Protein AF-A0A8T6P7E1-F1 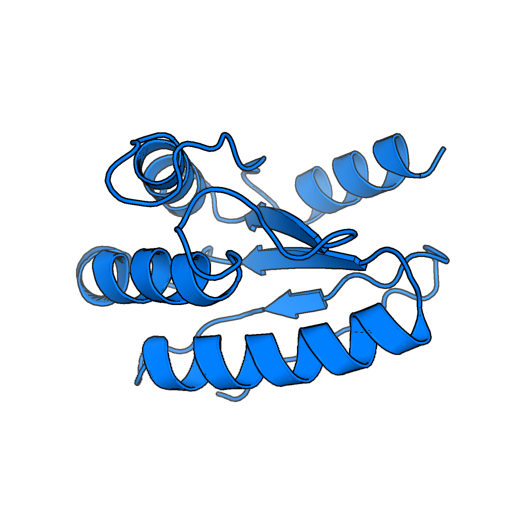(afdb_monomer_lite)

pLDDT: mean 71.02, std 13.69, range [38.22, 93.88]

Secondary structure (DSSP, 8-state):
--------TTSSS-EEEEE--SS-HHHHHHHHHHHHHHHHHHHS-EEEEEE-TT--HHHHHHHHHHHHHTTB-TTSS-BPTTEEEEEESTHHHHHHHHHHTSTTTT-----EESSHHHHHHHHHHHH-

Sequence (128 aa):
MPATFTEMPEIQTKIVHLTLPEADPRALVLSIVEQFDVFREEHGVAYLIWDLSGISLEASFSDVVMGMSAFSDAGGVSYRAGAHPILVGGESASMIQAATRQQQYLGRDIPAFATLEEALAYVRTQLS

Radius of gyration: 13.47 Å; chains: 1; bounding box: 32×28×30 Å

Foldseek 3Di:
DAFDADFDPVDLAGEGEGDADPPDLQVRLVVVLVVVVVVCVVRVAHEYEYECQPDDCVRCVVSVLVSVQVQADDPLEHGDHRYAYEYEHAPSQVVSQVVCCDSVGRVDRHHYDDHPVVVVVVVVVVRD

Structure (mmCIF, N/CA/C/O backbone):
data_AF-A0A8T6P7E1-F1
#
_entry.id   AF-A0A8T6P7E1-F1
#
loop_
_atom_site.group_PDB
_atom_site.id
_atom_site.type_symbol
_atom_site.label_atom_id
_atom_site.label_alt_id
_atom_site.label_comp_id
_atom_site.label_asym_id
_atom_site.label_entity_id
_atom_site.label_seq_id
_atom_site.pdbx_PDB_ins_code
_atom_site.Cartn_x
_atom_site.Cartn_y
_atom_site.Cartn_z
_atom_site.occupancy
_atom_site.B_iso_or_equiv
_atom_site.auth_seq_id
_atom_site.auth_comp_id
_atom_site.auth_asym_id
_atom_site.auth_atom_id
_atom_site.pdbx_PDB_model_num
ATOM 1 N N . MET A 1 1 ? 8.046 11.707 -10.356 1.00 38.22 1 MET A N 1
ATOM 2 C CA . MET A 1 1 ? 6.878 12.440 -9.813 1.00 38.22 1 MET A CA 1
ATOM 3 C C . MET A 1 1 ? 6.837 12.220 -8.308 1.00 38.22 1 MET A C 1
ATOM 5 O O . MET A 1 1 ? 7.193 11.124 -7.900 1.00 38.22 1 MET A O 1
ATOM 9 N N . PRO A 1 2 ? 6.481 13.219 -7.485 1.00 40.97 2 PRO A N 1
ATOM 10 C CA . PRO A 1 2 ? 6.316 13.018 -6.044 1.00 40.97 2 PRO A CA 1
ATOM 11 C C . PRO A 1 2 ? 5.109 12.110 -5.748 1.00 40.97 2 PRO A C 1
ATOM 13 O O . PRO A 1 2 ? 4.131 12.122 -6.498 1.00 40.97 2 PRO A O 1
ATOM 16 N N . ALA A 1 3 ? 5.173 11.338 -4.659 1.00 48.34 3 ALA A N 1
ATOM 17 C CA . ALA A 1 3 ? 4.015 10.612 -4.136 1.00 48.34 3 ALA A CA 1
ATOM 18 C C . ALA A 1 3 ? 2.890 11.608 -3.816 1.00 48.34 3 ALA A C 1
ATOM 20 O O . ALA A 1 3 ? 3.141 12.658 -3.224 1.00 48.34 3 ALA A O 1
ATOM 21 N N . THR A 1 4 ? 1.662 11.307 -4.241 1.00 50.50 4 THR A N 1
ATOM 22 C CA . THR A 1 4 ? 0.522 12.220 -4.085 1.00 50.50 4 THR A CA 1
ATOM 23 C C . THR A 1 4 ? -0.405 11.713 -2.991 1.00 50.50 4 THR A C 1
ATOM 25 O O . THR A 1 4 ? -1.209 10.819 -3.219 1.00 50.50 4 THR A O 1
ATOM 28 N N . PHE A 1 5 ? -0.313 12.307 -1.805 1.00 55.22 5 PHE A N 1
ATOM 29 C CA . PHE A 1 5 ? -1.215 12.012 -0.696 1.00 55.22 5 PHE A CA 1
ATOM 30 C C . PHE A 1 5 ? -2.597 12.585 -1.011 1.00 55.22 5 PHE A C 1
ATOM 32 O O . PHE A 1 5 ? -2.756 13.798 -1.139 1.00 55.22 5 PHE A O 1
ATOM 39 N N . THR A 1 6 ? -3.595 11.715 -1.138 1.00 56.69 6 THR A N 1
ATOM 40 C CA . THR A 1 6 ? -4.989 12.126 -1.331 1.00 56.69 6 THR A CA 1
ATOM 41 C C . THR A 1 6 ? -5.790 11.710 -0.111 1.00 56.69 6 THR A C 1
ATOM 43 O O . THR A 1 6 ? -6.173 10.550 0.004 1.00 56.69 6 THR A O 1
ATOM 46 N N . GLU A 1 7 ? -6.050 12.647 0.803 1.00 56.97 7 GLU A N 1
ATOM 47 C CA . GLU A 1 7 ? -6.994 12.400 1.893 1.00 56.97 7 GLU A CA 1
ATOM 48 C C . GLU A 1 7 ? -8.398 12.192 1.308 1.00 56.97 7 GLU A C 1
ATOM 50 O O . GLU A 1 7 ? -8.874 13.000 0.510 1.00 56.97 7 GLU A O 1
ATOM 55 N N . MET A 1 8 ? -9.072 11.110 1.702 1.00 57.34 8 MET A N 1
ATOM 56 C CA . MET A 1 8 ? -10.443 10.835 1.273 1.00 57.34 8 MET A CA 1
ATOM 57 C C . MET A 1 8 ? -11.431 11.309 2.349 1.00 57.34 8 MET A C 1
ATOM 59 O O . MET A 1 8 ? -11.578 10.628 3.361 1.00 57.34 8 MET A O 1
ATOM 63 N N . PRO A 1 9 ? -12.129 12.445 2.159 1.00 50.78 9 PRO A N 1
ATOM 64 C CA . PRO A 1 9 ? -12.937 13.076 3.210 1.00 50.78 9 PRO A CA 1
ATOM 65 C C . PRO A 1 9 ? -14.192 12.281 3.608 1.00 50.78 9 PRO A C 1
ATOM 67 O O . PRO A 1 9 ? -14.763 12.526 4.666 1.00 50.78 9 PRO A O 1
ATOM 70 N N . GLU A 1 10 ? -14.628 11.327 2.780 1.00 46.38 10 GLU A N 1
ATOM 71 C CA . GLU A 1 10 ? -15.827 10.508 3.024 1.00 46.38 10 GLU A CA 1
ATOM 72 C C . GLU A 1 10 ? -15.586 9.327 3.976 1.00 46.38 10 GLU A C 1
ATOM 74 O O . GLU A 1 10 ? -16.528 8.664 4.405 1.00 46.38 10 GLU A O 1
ATOM 79 N N . ILE A 1 11 ? -14.326 9.053 4.311 1.00 47.97 11 ILE A N 1
ATOM 80 C CA . ILE A 1 11 ? -13.925 8.002 5.238 1.00 47.97 11 ILE A CA 1
ATOM 81 C C . ILE A 1 11 ? -13.159 8.720 6.353 1.00 47.97 11 ILE A C 1
ATOM 83 O O . ILE A 1 11 ? -12.098 9.283 6.110 1.00 47.97 11 ILE A O 1
ATOM 87 N N . GLN A 1 12 ? -13.685 8.732 7.587 1.00 39.81 12 GLN A N 1
ATOM 88 C CA . GLN A 1 12 ? -12.982 9.344 8.737 1.00 39.81 12 GLN A CA 1
ATOM 89 C C . GLN A 1 12 ? -11.593 8.727 8.980 1.00 39.81 12 GLN A C 1
ATOM 91 O O . GLN A 1 12 ? -10.761 9.305 9.676 1.00 39.81 12 GLN A O 1
ATOM 96 N N . THR A 1 13 ? -11.330 7.573 8.371 1.00 46.59 13 THR A N 1
ATOM 97 C CA . THR A 1 13 ? -10.008 6.983 8.223 1.00 46.59 13 THR A CA 1
ATOM 98 C C . THR A 1 13 ? -9.392 7.409 6.901 1.00 46.59 13 THR A C 1
ATOM 100 O O . THR A 1 13 ? -9.816 7.027 5.813 1.00 46.59 13 THR A O 1
ATOM 103 N N . LYS A 1 14 ? -8.362 8.228 7.020 1.00 53.50 14 LYS A N 1
ATOM 104 C CA . LYS A 1 14 ? -7.664 8.845 5.905 1.00 53.50 14 LYS A CA 1
ATOM 105 C C . LYS A 1 14 ? -6.767 7.811 5.214 1.00 53.50 14 LYS A C 1
ATOM 107 O O . LYS A 1 14 ? -5.921 7.164 5.833 1.00 53.50 14 LYS A O 1
ATOM 112 N N . ILE A 1 15 ? -7.010 7.640 3.924 1.00 53.97 15 ILE A N 1
ATOM 113 C CA . ILE A 1 15 ? -6.323 6.699 3.044 1.00 53.97 15 ILE A CA 1
ATOM 114 C C . ILE A 1 15 ? -5.161 7.429 2.384 1.00 53.97 15 ILE A C 1
ATOM 116 O O . ILE A 1 15 ? -5.334 8.542 1.900 1.00 53.97 15 ILE A O 1
ATOM 120 N N . VAL A 1 16 ? -3.987 6.804 2.342 1.00 58.41 16 VAL A N 1
ATOM 121 C CA . VAL A 1 16 ? -2.844 7.329 1.590 1.00 58.41 16 VAL A CA 1
ATOM 122 C C . VAL A 1 16 ? -2.692 6.516 0.311 1.00 58.41 16 VAL A C 1
ATOM 124 O O . VAL A 1 16 ? -2.441 5.314 0.369 1.00 58.41 16 VAL A O 1
ATOM 127 N N . HIS A 1 17 ? -2.859 7.168 -0.839 1.00 56.44 17 HIS A N 1
ATOM 128 C CA . HIS A 1 17 ? -2.645 6.583 -2.164 1.00 56.44 17 HIS A CA 1
ATOM 129 C C . HIS A 1 17 ? -1.255 6.948 -2.676 1.00 56.44 17 HIS A C 1
ATOM 131 O O . HIS A 1 17 ? -0.849 8.104 -2.609 1.00 56.44 17 HIS A O 1
ATOM 137 N N . LEU A 1 18 ? -0.506 5.963 -3.163 1.00 60.44 18 LEU A N 1
ATOM 138 C CA . LEU A 1 18 ? 0.865 6.158 -3.620 1.00 60.44 18 LEU A CA 1
ATOM 139 C C . LEU A 1 18 ? 1.014 5.691 -5.053 1.00 60.44 18 LEU A C 1
ATOM 141 O O . LEU A 1 18 ? 0.910 4.500 -5.332 1.00 60.44 18 LEU A O 1
ATOM 145 N N . THR A 1 19 ? 1.329 6.631 -5.937 1.00 58.47 19 THR A N 1
ATOM 146 C CA . THR A 1 19 ? 1.779 6.336 -7.296 1.00 58.47 19 THR A CA 1
ATOM 147 C C . THR A 1 19 ? 3.300 6.445 -7.335 1.00 58.47 19 THR A C 1
ATOM 149 O O . THR A 1 19 ? 3.858 7.521 -7.106 1.00 58.47 19 THR A O 1
ATOM 152 N N . LEU A 1 20 ? 3.979 5.329 -7.595 1.00 56.91 20 LEU A N 1
ATOM 153 C CA . LEU A 1 20 ? 5.439 5.280 -7.693 1.00 56.91 20 LEU A CA 1
ATOM 154 C C . LEU A 1 20 ? 5.881 5.679 -9.125 1.00 56.91 20 LEU A C 1
ATOM 156 O O . LEU A 1 20 ? 5.361 5.115 -10.085 1.00 56.91 20 LEU A O 1
ATOM 160 N N . PRO A 1 21 ? 6.806 6.641 -9.320 1.00 53.53 21 PRO A N 1
ATOM 161 C CA . PRO A 1 21 ? 7.421 6.943 -10.605 1.00 53.53 21 PRO A CA 1
ATOM 162 C C . PRO A 1 21 ? 8.507 5.912 -10.951 1.00 53.53 21 PRO A C 1
ATOM 164 O O . PRO A 1 21 ? 9.074 5.275 -10.069 1.00 53.53 21 PRO A O 1
ATOM 167 N N . GLU A 1 22 ? 8.872 5.826 -12.232 1.00 51.59 22 GLU A N 1
ATOM 168 C CA . GLU A 1 22 ? 9.918 4.908 -12.726 1.00 51.59 22 GLU A CA 1
ATOM 169 C C . GLU A 1 22 ? 11.330 5.173 -12.165 1.00 51.59 22 GLU A C 1
ATOM 171 O O . GLU A 1 22 ? 12.163 4.270 -12.156 1.00 51.59 22 GLU A O 1
ATOM 176 N N . ALA A 1 23 ? 11.632 6.393 -11.706 1.00 51.31 23 ALA A N 1
ATOM 177 C CA . ALA A 1 23 ? 12.969 6.764 -11.240 1.00 51.31 23 ALA A CA 1
ATOM 178 C C . ALA A 1 23 ? 13.062 6.759 -9.701 1.00 51.31 23 ALA A C 1
ATOM 180 O O . ALA A 1 23 ? 12.401 7.558 -9.040 1.00 51.31 23 ALA A O 1
ATOM 181 N N . ASP A 1 24 ? 13.927 5.884 -9.178 1.00 63.28 24 ASP A N 1
ATOM 182 C CA . ASP A 1 24 ? 14.287 5.672 -7.761 1.00 63.28 24 ASP A CA 1
ATOM 183 C C . ASP A 1 24 ? 13.111 5.322 -6.818 1.00 63.28 24 ASP A C 1
ATOM 185 O O . ASP A 1 24 ? 12.692 6.125 -5.974 1.00 63.28 24 ASP A O 1
ATOM 189 N N . PRO A 1 25 ? 12.584 4.085 -6.917 1.00 62.59 25 PRO A N 1
ATOM 190 C CA . PRO A 1 25 ? 11.475 3.629 -6.085 1.00 62.59 25 PRO A CA 1
ATOM 191 C C . PRO A 1 25 ? 11.854 3.574 -4.599 1.00 62.59 25 PRO A C 1
ATOM 193 O O . PRO A 1 25 ? 11.000 3.766 -3.737 1.00 62.59 25 PRO A O 1
ATOM 196 N N . ARG A 1 26 ? 13.135 3.355 -4.273 1.00 63.84 26 ARG A N 1
ATOM 197 C CA . ARG A 1 26 ? 13.599 3.197 -2.891 1.00 63.84 26 ARG A CA 1
ATOM 198 C C . ARG A 1 26 ? 13.566 4.510 -2.114 1.00 63.84 26 ARG A C 1
ATOM 200 O O . ARG A 1 26 ? 13.041 4.532 -1.000 1.00 63.84 26 ARG A O 1
ATOM 207 N N . ALA A 1 27 ? 14.122 5.588 -2.672 1.00 64.25 27 ALA A N 1
ATOM 208 C CA . ALA A 1 27 ? 14.096 6.901 -2.023 1.00 64.25 27 ALA A CA 1
ATOM 209 C C . ALA A 1 27 ? 12.656 7.382 -1.810 1.00 64.25 27 ALA A C 1
ATOM 211 O O . ALA A 1 27 ? 12.318 7.927 -0.757 1.00 64.25 27 ALA A O 1
ATOM 212 N N . LEU A 1 28 ? 11.787 7.105 -2.785 1.00 65.25 28 LEU A N 1
ATOM 213 C CA . LEU A 1 28 ? 10.380 7.429 -2.671 1.00 65.25 28 LEU A CA 1
ATOM 214 C C . LEU A 1 28 ? 9.710 6.646 -1.544 1.00 65.25 28 LEU A C 1
ATOM 216 O O . LEU A 1 28 ? 9.050 7.259 -0.707 1.00 65.25 28 LEU A O 1
ATOM 220 N N . VAL A 1 29 ? 9.917 5.329 -1.474 1.00 66.56 29 VAL A N 1
ATOM 221 C CA . VAL A 1 29 ? 9.348 4.512 -0.400 1.00 66.56 29 VAL A CA 1
ATOM 222 C C . VAL A 1 29 ? 9.772 5.042 0.973 1.00 66.56 29 VAL A C 1
ATOM 224 O O . VAL A 1 29 ? 8.915 5.219 1.832 1.00 66.56 29 VAL A O 1
ATOM 227 N N . LEU A 1 30 ? 11.050 5.372 1.181 1.00 65.81 30 LEU A N 1
ATOM 228 C CA . LEU A 1 30 ? 11.510 5.919 2.463 1.00 65.81 30 LEU A CA 1
ATOM 229 C C . LEU A 1 30 ? 10.829 7.252 2.814 1.00 65.81 30 LEU A C 1
ATOM 231 O O . LEU A 1 30 ? 10.370 7.420 3.941 1.00 65.81 30 LEU A O 1
ATOM 235 N N . SER A 1 31 ? 10.679 8.162 1.846 1.00 66.25 31 SER A N 1
ATOM 236 C CA . SER A 1 31 ? 9.984 9.442 2.068 1.00 66.25 31 SER A CA 1
ATOM 237 C C . SER A 1 31 ? 8.498 9.271 2.408 1.00 66.25 31 SER A C 1
ATOM 239 O O . SER A 1 31 ? 7.912 10.094 3.111 1.00 66.25 31 SER A O 1
ATOM 241 N N . ILE A 1 32 ? 7.889 8.193 1.912 1.00 69.19 32 ILE A N 1
ATOM 242 C CA . ILE A 1 32 ? 6.504 7.833 2.193 1.00 69.19 32 ILE A CA 1
ATOM 243 C C . ILE A 1 32 ? 6.389 7.262 3.606 1.00 69.19 32 ILE A C 1
ATOM 245 O O . ILE A 1 32 ? 5.425 7.592 4.288 1.00 69.19 32 ILE A O 1
ATOM 249 N N . VAL A 1 33 ? 7.349 6.436 4.050 1.00 69.44 33 VAL A N 1
ATOM 250 C CA . VAL A 1 33 ? 7.377 5.891 5.422 1.00 69.44 33 VAL A CA 1
ATOM 251 C C . VAL A 1 33 ? 7.298 7.028 6.429 1.00 69.44 33 VAL A C 1
ATOM 253 O O . VAL A 1 33 ? 6.397 7.040 7.260 1.00 69.44 33 VAL A O 1
ATOM 256 N N . GLU A 1 34 ? 8.190 8.011 6.306 1.00 69.12 34 GLU A N 1
ATOM 257 C CA . GLU A 1 34 ? 8.266 9.135 7.244 1.00 69.12 34 GLU A CA 1
ATOM 258 C C . GLU A 1 34 ? 6.967 9.951 7.274 1.00 69.12 34 GLU A C 1
ATOM 260 O O . GLU A 1 34 ? 6.459 10.282 8.344 1.00 69.12 34 GLU A O 1
ATOM 265 N N . GLN A 1 35 ? 6.383 10.236 6.107 1.00 68.38 35 GLN A N 1
ATOM 266 C CA . GLN A 1 35 ? 5.121 10.976 6.023 1.00 68.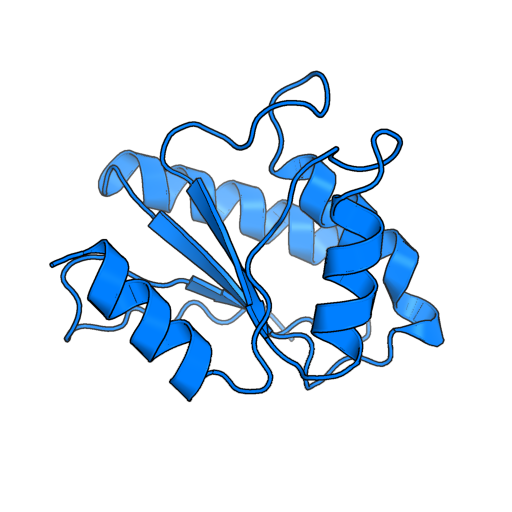38 35 GLN A CA 1
ATOM 267 C C . GLN A 1 35 ? 3.944 10.168 6.574 1.00 68.38 35 GLN A C 1
ATOM 269 O O . GLN A 1 35 ? 3.093 10.715 7.271 1.00 68.38 35 GLN A O 1
ATOM 274 N N . PHE A 1 36 ? 3.910 8.863 6.306 1.00 72.94 36 PHE A N 1
ATOM 275 C CA . PHE A 1 36 ? 2.893 7.961 6.830 1.00 72.94 36 PHE A CA 1
ATOM 276 C C . PHE A 1 36 ? 2.986 7.807 8.352 1.00 72.94 36 PHE A C 1
ATOM 278 O O . PHE A 1 36 ? 1.965 7.657 9.015 1.00 72.94 36 PHE A O 1
ATOM 285 N N . ASP A 1 37 ? 4.187 7.864 8.923 1.00 73.00 37 ASP A N 1
ATOM 286 C CA . ASP A 1 37 ? 4.382 7.775 10.367 1.00 73.00 37 ASP A CA 1
ATOM 287 C C . ASP A 1 37 ? 3.798 8.961 11.110 1.00 73.00 37 ASP A C 1
ATOM 289 O O . ASP A 1 37 ? 3.020 8.757 12.041 1.00 73.00 37 ASP A O 1
ATOM 293 N N . VAL A 1 38 ? 4.133 10.174 10.663 1.00 71.00 38 VAL A N 1
ATOM 294 C CA . VAL A 1 38 ? 3.565 11.419 11.200 1.00 71.00 38 VAL A CA 1
ATOM 295 C C . VAL A 1 38 ? 2.046 11.380 11.067 1.00 71.00 38 VAL A C 1
ATOM 297 O O . VAL A 1 38 ? 1.315 11.591 12.031 1.00 71.00 38 VAL A O 1
ATOM 300 N N . PHE A 1 39 ? 1.576 10.999 9.882 1.00 69.94 39 PHE A N 1
ATOM 301 C CA . PHE A 1 39 ? 0.165 10.861 9.574 1.00 69.94 39 PHE A CA 1
ATOM 302 C C . PHE A 1 39 ? -0.556 9.878 10.521 1.00 69.94 39 PHE A C 1
ATOM 304 O O . PHE A 1 39 ? -1.617 10.170 11.074 1.00 69.94 39 PHE A O 1
ATOM 311 N N . ARG A 1 40 ? 0.029 8.701 10.751 1.00 73.62 40 ARG A N 1
ATOM 312 C CA . ARG A 1 40 ? -0.497 7.683 11.667 1.00 73.62 40 ARG A CA 1
ATOM 313 C C . ARG A 1 40 ? -0.474 8.162 13.117 1.00 73.62 40 ARG A C 1
ATOM 315 O O . ARG A 1 40 ? -1.428 7.899 13.837 1.00 73.62 40 ARG A O 1
ATOM 322 N N . GLU A 1 41 ? 0.580 8.838 13.566 1.00 74.94 41 GLU A N 1
ATOM 323 C CA . GLU A 1 41 ? 0.672 9.354 14.940 1.00 74.94 41 GLU A CA 1
ATOM 324 C C . GLU A 1 41 ? -0.429 10.373 15.252 1.00 74.94 41 GLU A C 1
ATOM 326 O O . GLU A 1 41 ? -0.992 10.351 16.347 1.00 74.94 41 GLU A O 1
ATOM 331 N N . GLU A 1 42 ? -0.803 11.202 14.278 1.00 74.00 42 GLU A N 1
ATOM 332 C CA . GLU A 1 42 ? -1.886 12.180 14.417 1.00 74.00 42 GLU A CA 1
ATOM 333 C C . GLU A 1 42 ? -3.291 11.548 14.396 1.00 74.00 42 GLU A C 1
ATOM 335 O O . GLU A 1 42 ? -4.236 12.113 14.954 1.00 74.00 42 GLU A O 1
ATOM 340 N N . HIS A 1 43 ? -3.449 10.377 13.767 1.00 68.19 43 HIS A N 1
ATOM 341 C CA . HIS A 1 43 ? -4.763 9.807 13.434 1.00 68.19 43 HIS A CA 1
ATOM 342 C C . HIS A 1 43 ? -5.029 8.388 13.976 1.00 68.19 43 HIS A C 1
ATOM 344 O O . HIS A 1 43 ? -6.141 7.874 13.853 1.00 68.19 43 HIS A O 1
ATOM 350 N N . GLY A 1 44 ? -4.048 7.752 14.617 1.00 72.06 44 GLY A N 1
ATOM 351 C CA . GLY A 1 44 ? -4.144 6.419 15.214 1.00 72.06 44 GLY A CA 1
ATOM 352 C C . GLY A 1 44 ? -4.012 5.281 14.198 1.00 72.06 44 GLY A C 1
ATOM 353 O O . GLY A 1 44 ? -2.961 4.648 14.108 1.00 72.06 44 GLY A O 1
ATOM 354 N N . VAL A 1 45 ? -5.088 4.988 13.460 1.00 69.94 45 VAL A N 1
ATOM 355 C CA . VAL A 1 45 ? -5.138 3.898 12.466 1.00 69.94 45 VAL A CA 1
ATOM 356 C C . VAL A 1 45 ? -5.094 4.482 11.059 1.00 69.94 45 VAL A C 1
ATOM 358 O O . VAL A 1 45 ? -5.900 5.347 10.722 1.00 69.94 45 VAL A O 1
ATOM 361 N N . ALA A 1 46 ? -4.183 3.982 10.224 1.00 73.62 46 ALA A N 1
ATOM 362 C CA . ALA A 1 46 ? -4.000 4.454 8.858 1.00 73.62 46 ALA A CA 1
ATOM 363 C C . ALA A 1 46 ? -3.894 3.287 7.862 1.00 73.62 46 ALA A C 1
ATOM 365 O O . ALA A 1 46 ? -3.178 2.305 8.087 1.00 73.62 46 ALA A O 1
ATOM 366 N N . TYR A 1 47 ? -4.602 3.418 6.737 1.00 79.00 47 TYR A N 1
ATOM 367 C CA . TYR A 1 47 ? -4.546 2.479 5.616 1.00 79.00 47 TYR A CA 1
ATOM 368 C C . TYR A 1 47 ? -3.656 3.052 4.514 1.00 79.00 47 TYR A C 1
ATOM 370 O O . TYR A 1 47 ? -3.846 4.189 4.076 1.00 79.00 47 TYR A O 1
ATOM 378 N N . LEU A 1 48 ? -2.691 2.252 4.064 1.00 80.88 48 LEU A N 1
ATOM 379 C CA . LEU A 1 48 ? -1.710 2.643 3.055 1.00 80.88 48 LEU A CA 1
ATOM 380 C C . LEU A 1 48 ? -1.938 1.850 1.773 1.00 80.88 48 LEU A C 1
ATOM 382 O O . LEU A 1 48 ? -1.673 0.650 1.747 1.00 80.88 48 LEU A O 1
ATOM 386 N N . ILE A 1 49 ? -2.411 2.506 0.715 1.00 84.06 49 ILE A N 1
ATOM 387 C CA . ILE A 1 49 ? -2.654 1.876 -0.583 1.00 84.06 49 ILE A CA 1
ATOM 388 C C . ILE A 1 49 ? -1.457 2.117 -1.505 1.00 84.06 49 ILE A C 1
ATOM 390 O O . ILE A 1 49 ? -1.202 3.233 -1.963 1.00 84.06 49 ILE A O 1
ATOM 394 N N . TRP A 1 50 ? -0.756 1.031 -1.809 1.00 82.00 50 TRP A N 1
ATOM 395 C CA . TRP A 1 50 ? 0.309 0.958 -2.799 1.00 82.00 50 TRP A CA 1
ATOM 396 C C . TRP A 1 50 ? -0.291 0.687 -4.171 1.00 82.00 50 TRP A C 1
ATOM 398 O O . TRP A 1 50 ? -0.694 -0.442 -4.453 1.00 82.00 50 TRP A O 1
ATOM 408 N N . ASP A 1 51 ? -0.356 1.706 -5.023 1.00 81.94 51 ASP A N 1
ATOM 409 C CA . ASP A 1 51 ? -0.868 1.543 -6.376 1.00 81.94 51 ASP A CA 1
ATOM 410 C C . ASP A 1 51 ? 0.272 1.285 -7.359 1.00 81.94 51 ASP A C 1
ATOM 412 O O . ASP A 1 51 ? 1.088 2.150 -7.683 1.00 81.94 51 ASP A O 1
ATOM 416 N N . LEU A 1 52 ? 0.313 0.038 -7.806 1.00 82.38 52 LEU A N 1
ATOM 417 C CA . LEU A 1 52 ? 1.305 -0.526 -8.702 1.00 82.38 52 LEU A CA 1
ATOM 418 C C . LEU A 1 52 ? 0.780 -0.622 -10.143 1.00 82.38 52 LEU A C 1
ATOM 420 O O . LEU A 1 52 ? 1.446 -1.203 -10.995 1.00 82.38 52 LEU A O 1
ATOM 424 N N . SER A 1 53 ? -0.406 -0.074 -10.439 1.00 79.12 53 SE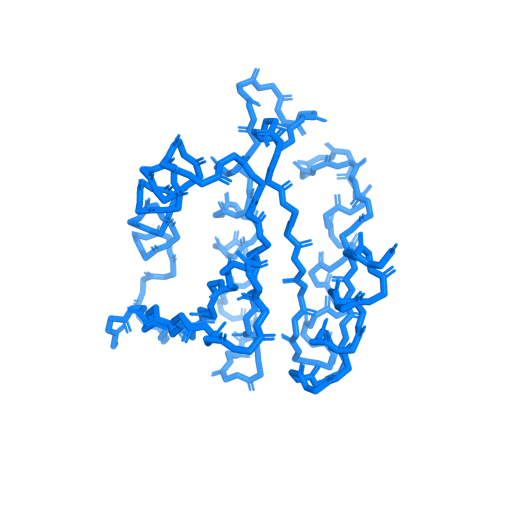R A N 1
ATOM 425 C CA . SER A 1 53 ? -0.991 -0.119 -11.788 1.00 79.12 53 SER A CA 1
ATOM 426 C C . SER A 1 53 ? -0.149 0.618 -12.836 1.00 79.12 53 SER A C 1
ATOM 428 O O . SER A 1 53 ? -0.215 0.291 -14.019 1.00 79.12 53 SER A O 1
ATOM 430 N N . GLY A 1 54 ? 0.658 1.593 -12.404 1.00 71.75 54 GLY A N 1
ATOM 431 C CA . GLY A 1 54 ? 1.519 2.406 -13.263 1.00 71.75 54 GLY A CA 1
ATOM 432 C C . GLY A 1 54 ? 2.987 1.980 -13.321 1.00 71.75 54 GLY A C 1
ATOM 433 O O . GLY A 1 54 ? 3.767 2.687 -13.954 1.00 71.75 54 GLY A O 1
ATOM 434 N N . ILE A 1 55 ? 3.389 0.882 -12.665 1.00 68.44 55 ILE A N 1
ATOM 435 C CA . ILE A 1 55 ? 4.796 0.450 -12.631 1.00 68.44 55 ILE A CA 1
ATOM 436 C C . ILE A 1 55 ? 5.025 -0.840 -13.419 1.00 68.44 55 ILE A C 1
ATOM 438 O O . ILE A 1 55 ? 4.262 -1.800 -13.314 1.00 68.44 55 ILE A O 1
ATOM 442 N N . SER A 1 56 ? 6.136 -0.893 -14.156 1.00 69.88 56 SER A N 1
ATOM 443 C CA . SER A 1 56 ? 6.667 -2.155 -14.670 1.00 69.88 56 SER A CA 1
ATOM 444 C C . SER A 1 56 ? 7.489 -2.837 -13.577 1.00 69.88 56 SER A C 1
ATOM 446 O O . SER A 1 56 ? 8.546 -2.347 -13.173 1.00 69.88 56 SER A O 1
ATOM 448 N N . LEU A 1 57 ? 7.014 -3.981 -13.080 1.00 69.50 57 LEU A N 1
ATOM 449 C CA . LEU A 1 57 ? 7.717 -4.719 -12.028 1.00 69.50 57 LEU A CA 1
ATOM 450 C C . LEU A 1 57 ? 9.061 -5.299 -12.479 1.00 69.50 57 LEU A C 1
ATOM 452 O O . LEU A 1 57 ? 9.901 -5.562 -11.622 1.00 69.50 57 LEU A O 1
ATOM 456 N N . GLU A 1 58 ? 9.306 -5.457 -13.782 1.00 69.31 58 GLU A N 1
ATOM 457 C CA . GLU A 1 58 ? 10.560 -6.028 -14.294 1.00 69.31 58 GLU A CA 1
ATOM 458 C C . GLU A 1 58 ? 11.804 -5.281 -13.789 1.00 69.31 58 GLU A C 1
ATOM 460 O O . GLU A 1 58 ? 12.824 -5.908 -13.505 1.00 69.31 58 GLU A O 1
ATOM 465 N N . ALA A 1 59 ? 11.711 -3.958 -13.622 1.00 59.91 59 ALA A N 1
ATOM 466 C CA . ALA A 1 59 ? 12.814 -3.124 -13.146 1.00 59.91 59 ALA A CA 1
ATOM 467 C C . ALA A 1 59 ? 12.705 -2.737 -11.661 1.00 59.91 59 ALA A C 1
ATOM 469 O O . ALA A 1 59 ? 13.715 -2.407 -11.046 1.00 59.91 59 ALA A O 1
ATOM 470 N N . SER A 1 60 ? 11.503 -2.769 -11.075 1.00 68.94 60 SER A N 1
ATOM 471 C CA . SER A 1 60 ? 11.239 -2.155 -9.762 1.00 68.94 60 SER A CA 1
ATOM 472 C C . SER A 1 60 ? 10.794 -3.137 -8.677 1.00 68.94 60 SER A C 1
ATOM 474 O O . SER A 1 60 ? 10.610 -2.727 -7.533 1.00 68.94 60 SER A O 1
ATOM 476 N N . PHE A 1 61 ? 10.641 -4.429 -8.986 1.00 76.88 61 PHE A N 1
ATOM 477 C CA . PHE A 1 61 ? 10.145 -5.429 -8.033 1.00 76.88 61 PHE A CA 1
ATOM 478 C C . PHE A 1 61 ? 10.946 -5.469 -6.725 1.00 76.88 61 PHE A C 1
ATOM 480 O O . PHE A 1 61 ? 10.365 -5.370 -5.645 1.00 76.88 61 PHE A O 1
ATOM 487 N N . SER A 1 62 ? 12.278 -5.574 -6.809 1.00 73.88 62 SER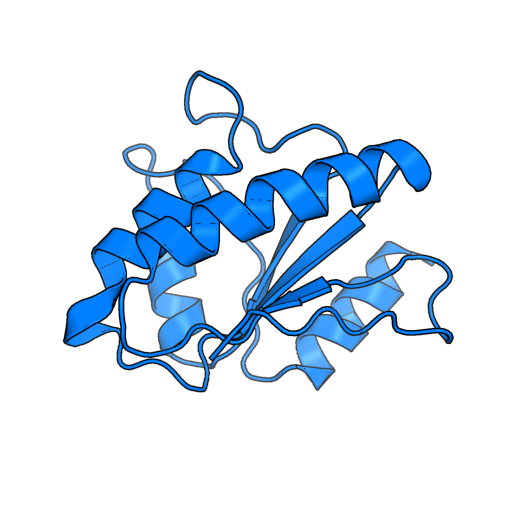 A N 1
ATOM 488 C CA . SER A 1 62 ? 13.130 -5.643 -5.614 1.00 73.88 62 SER A CA 1
ATOM 489 C C . SER A 1 62 ? 13.021 -4.375 -4.770 1.00 73.88 62 SER A C 1
ATOM 491 O O . SER A 1 62 ? 12.955 -4.467 -3.548 1.00 73.88 62 SER A O 1
ATOM 493 N N . ASP A 1 63 ? 12.959 -3.202 -5.401 1.00 74.00 63 ASP A N 1
ATOM 494 C CA . ASP A 1 63 ? 12.881 -1.927 -4.687 1.00 74.00 63 ASP A CA 1
ATOM 495 C C . ASP A 1 63 ? 11.528 -1.732 -4.004 1.00 74.00 63 ASP A C 1
ATOM 497 O O . ASP A 1 63 ? 11.483 -1.240 -2.877 1.00 74.00 63 ASP A O 1
ATOM 501 N N . VAL A 1 64 ? 10.432 -2.163 -4.638 1.00 74.81 64 VAL A N 1
ATOM 502 C CA . VAL A 1 64 ? 9.092 -2.139 -4.033 1.00 74.81 64 VAL A CA 1
ATOM 503 C C . VAL A 1 64 ? 9.049 -3.063 -2.820 1.00 74.81 64 VAL A C 1
ATOM 505 O O . VAL A 1 64 ? 8.670 -2.628 -1.735 1.00 74.81 64 VAL A O 1
ATOM 508 N N . VAL A 1 65 ? 9.494 -4.315 -2.962 1.00 77.12 65 VAL A N 1
ATOM 509 C CA . VAL A 1 65 ? 9.485 -5.280 -1.851 1.00 77.12 65 VAL A CA 1
ATOM 510 C C . VAL A 1 65 ? 10.404 -4.823 -0.711 1.00 77.12 65 VAL A C 1
ATOM 512 O O . VAL A 1 65 ? 10.004 -4.851 0.454 1.00 77.12 65 VAL A O 1
ATOM 515 N N . MET A 1 66 ? 11.613 -4.344 -1.023 1.00 73.25 66 MET A N 1
ATOM 516 C CA . MET A 1 66 ? 12.534 -3.797 -0.020 1.00 73.25 66 MET A CA 1
ATOM 517 C C . MET A 1 66 ? 11.967 -2.549 0.650 1.00 73.25 66 MET A C 1
ATOM 519 O O . MET A 1 66 ? 12.053 -2.405 1.868 1.00 73.25 66 MET A O 1
ATOM 523 N N . GLY A 1 67 ? 11.355 -1.656 -0.116 1.00 72.00 67 GLY A N 1
ATOM 524 C CA . GLY A 1 67 ? 10.690 -0.485 0.418 1.00 72.00 67 GLY A CA 1
ATOM 525 C C . GLY A 1 67 ? 9.566 -0.850 1.392 1.00 72.00 67 GLY A C 1
ATOM 526 O O . GLY A 1 67 ? 9.494 -0.308 2.492 1.00 72.00 67 GLY A O 1
ATOM 527 N N . MET A 1 68 ? 8.730 -1.827 1.045 1.00 73.31 68 MET A N 1
ATOM 528 C CA . MET A 1 68 ? 7.679 -2.320 1.936 1.00 73.31 68 MET A CA 1
ATOM 529 C C . MET A 1 68 ? 8.240 -2.956 3.212 1.00 73.31 68 MET A C 1
ATOM 531 O O . MET A 1 68 ? 7.593 -2.881 4.256 1.00 73.31 68 MET A O 1
ATOM 535 N N . SER A 1 69 ? 9.447 -3.528 3.168 1.00 71.06 69 SER A N 1
ATOM 536 C CA . SER A 1 69 ? 10.130 -4.005 4.376 1.00 71.06 69 SER A CA 1
ATOM 537 C C . SER A 1 69 ? 10.517 -2.872 5.334 1.00 71.06 69 SER A C 1
ATOM 539 O O . SER A 1 69 ? 10.510 -3.080 6.544 1.00 71.06 69 SER A O 1
ATOM 541 N N . ALA A 1 70 ? 10.735 -1.645 4.843 1.00 69.00 70 ALA A N 1
ATOM 542 C CA . ALA A 1 70 ? 10.988 -0.475 5.691 1.00 69.00 70 ALA A CA 1
ATOM 543 C C . ALA A 1 70 ? 9.756 -0.030 6.510 1.00 69.00 70 ALA A C 1
ATOM 545 O O . ALA A 1 70 ? 9.896 0.697 7.492 1.00 69.00 70 ALA A O 1
ATOM 546 N N . PHE A 1 71 ? 8.555 -0.488 6.142 1.00 65.69 71 PHE A N 1
ATOM 547 C CA . PHE A 1 71 ? 7.333 -0.307 6.935 1.00 65.69 71 PHE A CA 1
ATOM 548 C C . PHE A 1 71 ? 7.160 -1.350 8.045 1.00 65.69 71 PHE A C 1
ATOM 550 O O . PHE A 1 71 ? 6.220 -1.252 8.841 1.00 65.69 71 PHE A O 1
ATOM 557 N N . SER A 1 72 ? 8.049 -2.343 8.101 1.00 64.81 72 SER A N 1
ATOM 558 C CA . SER A 1 72 ? 8.104 -3.299 9.198 1.00 64.81 72 SER A CA 1
ATOM 559 C C . SER A 1 72 ? 9.056 -2.821 10.301 1.00 64.81 72 SER A C 1
ATOM 561 O O . SER A 1 72 ? 10.120 -2.269 10.027 1.00 64.81 72 SER A O 1
ATOM 563 N N . ASP A 1 73 ? 8.668 -3.023 11.557 1.00 58.88 73 ASP A N 1
ATOM 564 C CA . ASP A 1 73 ? 9.497 -2.850 12.741 1.00 58.88 73 ASP A CA 1
ATOM 565 C C . ASP A 1 73 ? 10.786 -3.669 12.609 1.00 58.88 73 ASP A C 1
ATOM 567 O O . ASP A 1 73 ? 10.810 -4.743 11.993 1.00 58.88 73 ASP A O 1
ATOM 571 N N . ALA A 1 74 ? 11.857 -3.153 13.220 1.00 45.97 74 ALA A N 1
ATOM 572 C CA . ALA A 1 74 ? 13.194 -3.735 13.204 1.00 45.97 74 ALA A CA 1
ATOM 573 C C . ALA A 1 74 ? 13.150 -5.232 13.567 1.00 45.97 74 ALA A C 1
ATOM 575 O O . ALA A 1 74 ? 13.030 -5.607 14.732 1.00 45.97 74 ALA A O 1
ATOM 576 N N . GLY A 1 75 ? 13.208 -6.087 12.544 1.00 46.09 75 GLY A N 1
ATOM 577 C CA . GLY A 1 75 ? 13.011 -7.531 12.669 1.00 46.09 75 GLY A CA 1
ATOM 578 C C . GLY A 1 75 ? 12.182 -8.163 11.549 1.00 46.09 75 GLY A C 1
ATOM 579 O O . GLY A 1 75 ? 12.199 -9.382 11.434 1.00 46.09 75 GLY A O 1
ATOM 580 N N . GLY A 1 76 ? 11.485 -7.383 10.713 1.00 46.09 76 GLY A N 1
ATOM 581 C CA . GLY A 1 76 ? 10.788 -7.907 9.526 1.00 46.09 76 GLY A CA 1
ATOM 582 C C . GLY A 1 76 ? 9.440 -8.581 9.806 1.00 46.09 76 GLY A C 1
ATOM 583 O O . GLY A 1 76 ? 8.801 -9.072 8.883 1.00 46.09 76 GLY A O 1
ATOM 584 N N . VAL A 1 77 ? 8.992 -8.623 11.069 1.00 41.59 77 VAL A N 1
ATOM 585 C CA . VAL A 1 77 ? 7.849 -9.463 11.492 1.00 41.59 77 VAL A CA 1
ATOM 586 C C . VAL A 1 77 ? 6.570 -8.662 11.770 1.00 41.59 77 VAL A C 1
ATOM 588 O O . VAL A 1 77 ? 5.464 -9.219 11.758 1.00 41.59 77 VAL A O 1
ATOM 591 N N . SER A 1 78 ? 6.668 -7.348 11.998 1.00 49.91 78 SER A N 1
ATOM 592 C CA . SER A 1 78 ? 5.493 -6.526 12.297 1.00 49.91 78 SER A CA 1
ATOM 593 C C . SER A 1 78 ? 5.476 -5.225 11.535 1.00 49.91 78 SER A C 1
ATOM 595 O O . SER A 1 78 ? 6.435 -4.486 11.605 1.00 49.91 78 SER A O 1
ATOM 597 N N . TYR A 1 79 ? 4.377 -4.911 10.852 1.00 62.56 79 TYR A N 1
ATOM 598 C CA . TYR A 1 79 ? 4.108 -3.528 10.470 1.00 62.56 79 TYR A CA 1
ATOM 599 C C . TYR A 1 79 ? 3.944 -2.677 11.727 1.00 62.56 79 TYR A C 1
ATOM 601 O O . TYR A 1 79 ? 3.448 -3.178 12.745 1.00 62.56 79 TYR A O 1
ATOM 609 N N . ARG A 1 80 ? 4.335 -1.403 11.636 1.00 66.50 80 ARG A N 1
ATOM 610 C CA . ARG A 1 80 ? 4.095 -0.417 12.694 1.00 66.50 80 ARG A CA 1
ATOM 611 C C . ARG A 1 80 ? 2.645 -0.518 13.169 1.00 66.50 80 ARG A C 1
ATOM 613 O O . ARG A 1 80 ? 1.726 -0.558 12.352 1.00 66.50 80 ARG A O 1
ATOM 620 N N . ALA A 1 81 ? 2.426 -0.604 14.480 1.00 64.81 81 ALA A N 1
ATOM 621 C CA . ALA A 1 81 ? 1.086 -0.805 15.037 1.00 64.81 81 ALA A CA 1
ATOM 622 C C . ALA A 1 81 ? 0.094 0.254 14.508 1.00 64.81 81 ALA A C 1
ATOM 624 O O . ALA A 1 81 ? 0.390 1.446 14.556 1.00 64.81 81 ALA A O 1
ATOM 625 N N . GLY A 1 82 ? -1.060 -0.172 13.984 1.00 67.12 82 GLY A N 1
ATOM 626 C CA . GLY A 1 82 ? -2.055 0.722 13.368 1.00 67.12 82 GLY A CA 1
ATOM 627 C C . GLY A 1 82 ? -1.817 1.051 11.887 1.00 67.12 82 GLY A C 1
ATOM 628 O O . GLY A 1 82 ? -2.580 1.827 11.319 1.00 67.12 82 GLY A O 1
ATOM 629 N N . ALA A 1 83 ? -0.793 0.467 11.251 1.00 75.44 83 ALA A N 1
ATOM 630 C CA . ALA A 1 83 ? -0.559 0.561 9.813 1.00 75.44 83 ALA A CA 1
ATOM 631 C C . ALA A 1 83 ? -1.139 -0.650 9.068 1.00 75.44 83 ALA A C 1
ATOM 633 O O . ALA A 1 83 ? -0.761 -1.794 9.333 1.00 75.44 83 ALA A O 1
ATOM 634 N N . HIS A 1 84 ? -2.012 -0.394 8.096 1.00 81.00 84 HIS A N 1
ATOM 635 C CA . HIS A 1 84 ? -2.680 -1.431 7.309 1.00 81.00 84 HIS A CA 1
ATOM 636 C C . HIS A 1 84 ? -2.351 -1.261 5.817 1.00 81.00 84 HIS A C 1
ATOM 638 O O . HIS A 1 84 ? -3.042 -0.515 5.119 1.00 81.00 84 HIS A O 1
ATOM 644 N N . PRO A 1 85 ? -1.279 -1.902 5.314 1.00 84.75 85 PRO A N 1
ATOM 645 C CA . PRO A 1 85 ? -0.915 -1.821 3.905 1.00 84.75 85 PRO A CA 1
ATOM 646 C C . PRO A 1 85 ? -1.903 -2.601 3.031 1.00 84.75 85 PRO A C 1
ATOM 648 O O . PRO A 1 85 ? -2.406 -3.653 3.426 1.00 84.75 85 PRO A O 1
ATOM 651 N N . ILE A 1 86 ? -2.144 -2.091 1.828 1.00 87.94 86 ILE A N 1
ATOM 652 C CA . ILE A 1 86 ? -2.987 -2.675 0.785 1.00 87.94 86 ILE A CA 1
ATOM 653 C C . ILE A 1 86 ? -2.285 -2.472 -0.560 1.00 87.94 86 ILE A C 1
ATOM 655 O O . ILE A 1 86 ? -1.675 -1.431 -0.789 1.00 87.94 86 ILE A O 1
ATOM 659 N N . LEU A 1 87 ? -2.372 -3.454 -1.452 1.00 89.06 87 LEU A N 1
ATOM 660 C CA . LEU A 1 87 ? -1.809 -3.411 -2.800 1.00 89.06 87 LEU A CA 1
ATOM 661 C C . LEU A 1 87 ? -2.923 -3.247 -3.843 1.00 89.06 87 LEU A C 1
ATOM 663 O O . LEU A 1 87 ? -3.968 -3.888 -3.749 1.00 89.06 87 LEU A O 1
ATOM 667 N N . VAL A 1 88 ? -2.682 -2.430 -4.864 1.00 89.38 88 VAL A N 1
ATOM 668 C CA . VAL A 1 88 ? -3.556 -2.237 -6.032 1.00 89.38 88 VAL A CA 1
ATOM 669 C C . VAL A 1 88 ? -2.715 -2.350 -7.298 1.00 89.38 88 VAL A C 1
ATOM 671 O O . VAL A 1 88 ? -1.560 -1.940 -7.300 1.00 89.38 88 VAL A O 1
ATOM 674 N N . GLY A 1 89 ? -3.266 -2.914 -8.372 1.00 87.38 89 GLY A N 1
ATOM 675 C CA . GLY A 1 89 ? -2.584 -2.968 -9.673 1.00 87.38 89 GLY A CA 1
ATOM 676 C C . GLY A 1 89 ? -2.589 -4.335 -10.349 1.00 87.38 89 GLY A C 1
ATOM 677 O O . GLY A 1 89 ? -1.627 -4.677 -11.033 1.00 87.38 89 GLY A O 1
ATOM 678 N N . GLY A 1 90 ? -3.639 -5.135 -10.144 1.00 87.44 90 GLY A N 1
ATOM 679 C CA . GLY A 1 90 ? -3.839 -6.399 -10.859 1.00 87.44 90 GLY A CA 1
ATOM 680 C C . GLY A 1 90 ? -2.698 -7.396 -10.650 1.00 87.44 90 GLY A C 1
ATOM 681 O O . GLY A 1 90 ? -2.346 -7.714 -9.514 1.00 87.44 90 GLY A O 1
ATOM 682 N N . GLU A 1 91 ? -2.116 -7.877 -11.752 1.00 87.75 91 GLU A N 1
ATOM 683 C CA . GLU A 1 91 ? -1.019 -8.853 -11.734 1.00 87.75 91 GLU A CA 1
ATOM 684 C C . GLU A 1 91 ? 0.169 -8.368 -10.893 1.00 87.75 91 GLU A C 1
ATOM 686 O O . GLU A 1 91 ? 0.687 -9.129 -10.074 1.00 87.75 91 GLU A O 1
ATOM 691 N N . SER A 1 92 ? 0.531 -7.084 -10.993 1.00 85.38 92 SER A N 1
ATOM 692 C CA . SER A 1 92 ? 1.628 -6.514 -10.211 1.00 85.38 92 SER A CA 1
ATOM 693 C C . SER A 1 92 ? 1.376 -6.603 -8.703 1.00 85.38 92 SER A C 1
ATOM 695 O O . SER A 1 92 ? 2.255 -6.993 -7.930 1.00 85.38 92 SER A O 1
ATOM 697 N N . ALA A 1 93 ? 0.150 -6.304 -8.270 1.00 87.38 93 ALA A N 1
ATOM 698 C CA . ALA A 1 93 ? -0.244 -6.420 -6.870 1.00 87.38 93 ALA A CA 1
ATOM 699 C C . ALA A 1 93 ? -0.219 -7.878 -6.389 1.00 87.38 93 ALA A C 1
ATOM 701 O O . ALA A 1 93 ? 0.291 -8.155 -5.303 1.00 87.38 93 ALA A O 1
ATOM 702 N N . SER A 1 94 ? -0.699 -8.820 -7.206 1.00 88.62 94 SER A N 1
ATOM 703 C CA . SER A 1 9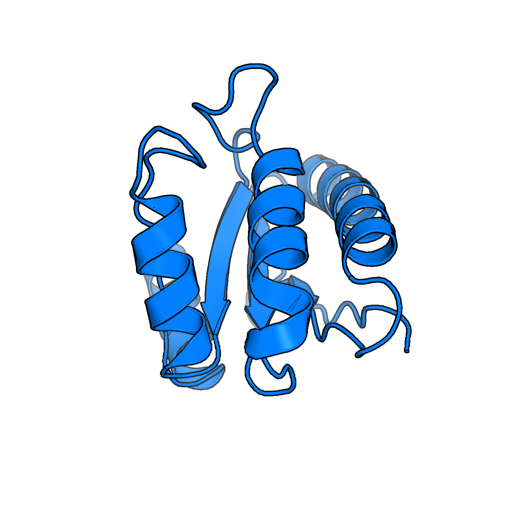4 ? -0.655 -10.253 -6.887 1.00 88.62 94 SER A CA 1
ATOM 704 C C . SER A 1 94 ? 0.776 -10.792 -6.779 1.00 88.62 94 SER A C 1
ATOM 706 O O . SER A 1 94 ? 1.072 -11.576 -5.876 1.00 88.62 94 SER A O 1
ATOM 708 N N . MET A 1 95 ? 1.685 -10.354 -7.654 1.00 87.06 95 MET A N 1
ATOM 709 C CA . MET A 1 95 ? 3.097 -10.745 -7.600 1.00 87.06 95 MET A CA 1
ATOM 710 C C . MET A 1 95 ? 3.776 -10.253 -6.320 1.00 87.06 95 MET A C 1
ATOM 712 O O . MET A 1 95 ? 4.465 -11.025 -5.649 1.00 87.06 95 MET A O 1
ATOM 716 N N . ILE A 1 96 ? 3.560 -8.988 -5.951 1.00 85.75 96 ILE A N 1
ATOM 717 C CA . ILE A 1 96 ? 4.114 -8.427 -4.715 1.00 85.75 96 ILE A CA 1
ATOM 718 C C . ILE A 1 96 ? 3.498 -9.110 -3.490 1.00 85.75 96 ILE A C 1
ATOM 720 O O . ILE A 1 96 ? 4.240 -9.497 -2.593 1.00 85.75 96 ILE A O 1
ATOM 724 N N . GLN A 1 97 ? 2.186 -9.366 -3.470 1.00 89.25 97 GLN A N 1
ATOM 725 C CA . GLN A 1 97 ? 1.533 -10.130 -2.399 1.00 89.25 97 GLN A CA 1
ATOM 726 C C . GLN A 1 97 ? 2.161 -11.520 -2.213 1.00 89.25 97 GLN A C 1
ATOM 728 O O . GLN A 1 97 ? 2.420 -11.955 -1.090 1.00 89.25 97 GLN A O 1
ATOM 733 N N . ALA A 1 98 ? 2.425 -12.234 -3.309 1.00 86.62 98 ALA A N 1
ATOM 734 C CA . ALA A 1 98 ? 3.064 -13.544 -3.246 1.00 86.62 98 ALA A CA 1
ATOM 735 C C . ALA A 1 98 ? 4.482 -13.466 -2.657 1.00 86.62 98 ALA A C 1
ATOM 737 O O . ALA A 1 98 ? 4.896 -14.376 -1.936 1.00 86.62 98 ALA A O 1
ATOM 738 N N . ALA A 1 99 ? 5.213 -12.382 -2.929 1.00 84.12 99 ALA A N 1
ATOM 739 C CA . ALA A 1 99 ? 6.523 -12.134 -2.344 1.00 84.12 99 ALA A CA 1
ATOM 740 C C . ALA A 1 99 ? 6.425 -11.797 -0.852 1.00 84.12 99 ALA A C 1
ATOM 742 O O . ALA A 1 99 ? 7.101 -12.426 -0.043 1.00 84.12 99 ALA A O 1
ATOM 743 N N . THR A 1 100 ? 5.545 -10.879 -0.450 1.00 82.25 100 THR A N 1
ATOM 744 C CA . THR A 1 100 ? 5.433 -10.445 0.952 1.00 82.25 100 THR A CA 1
ATOM 745 C C . THR A 1 100 ? 5.014 -11.571 1.902 1.00 82.25 100 THR A C 1
ATOM 747 O O . THR A 1 100 ? 5.434 -1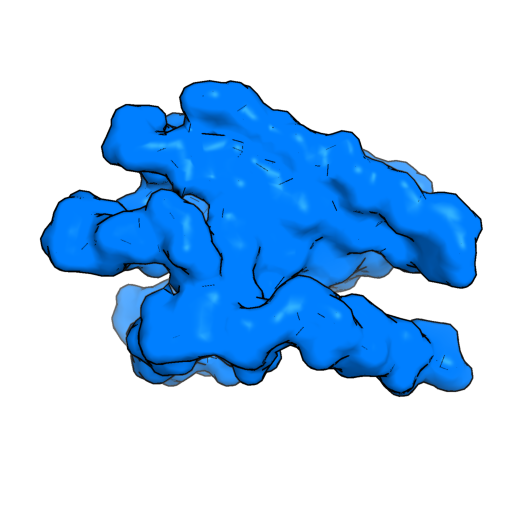1.580 3.060 1.00 82.25 100 THR A O 1
ATOM 750 N N . ARG A 1 101 ? 4.308 -12.599 1.411 1.00 83.44 101 ARG A N 1
ATOM 751 C CA . ARG A 1 101 ? 4.006 -13.826 2.175 1.00 83.44 101 ARG A CA 1
ATOM 752 C C . ARG A 1 101 ? 5.237 -14.647 2.552 1.00 83.44 101 ARG A C 1
ATOM 754 O O . ARG A 1 101 ? 5.188 -15.412 3.514 1.00 83.44 101 ARG A O 1
ATOM 761 N N . GLN A 1 102 ? 6.335 -14.535 1.812 1.00 79.00 102 GLN A N 1
ATOM 762 C CA . GLN A 1 102 ? 7.539 -15.314 2.084 1.00 79.00 102 GLN A CA 1
ATOM 763 C C . GLN A 1 102 ? 8.284 -14.715 3.283 1.00 79.00 102 GLN A C 1
ATOM 765 O O . GLN A 1 102 ? 8.460 -13.500 3.377 1.00 79.00 102 GLN A O 1
ATOM 770 N N . GLN A 1 103 ? 8.760 -15.574 4.191 1.00 70.56 103 GLN A N 1
ATOM 771 C CA . GLN A 1 103 ? 9.450 -15.150 5.421 1.00 70.56 103 GLN A CA 1
ATOM 772 C C . GLN A 1 103 ? 10.718 -14.328 5.164 1.00 70.56 103 GLN A C 1
ATOM 774 O O . GLN A 1 103 ? 11.080 -13.501 5.989 1.00 70.56 103 GLN A O 1
ATOM 779 N N . GLN A 1 104 ? 11.379 -14.540 4.024 1.00 68.44 104 GLN A N 1
ATOM 780 C CA . GLN A 1 104 ? 12.572 -13.784 3.634 1.00 68.44 104 GLN A CA 1
ATOM 781 C C . GLN A 1 104 ? 12.297 -12.306 3.322 1.00 68.44 104 GLN A C 1
ATOM 783 O O . GLN A 1 104 ? 13.237 -11.521 3.247 1.00 68.44 104 GLN A O 1
ATOM 788 N N . TYR A 1 105 ? 11.027 -11.940 3.130 1.00 69.94 105 TYR A N 1
ATOM 789 C CA . TYR A 1 105 ? 10.607 -10.564 2.907 1.00 69.94 105 TYR A CA 1
ATOM 790 C C . TYR A 1 105 ? 9.858 -10.041 4.130 1.00 69.94 105 TYR A C 1
ATOM 792 O O . TYR A 1 105 ? 10.417 -9.282 4.912 1.00 69.94 105 TYR A O 1
ATOM 800 N N . LEU A 1 106 ? 8.603 -10.456 4.306 1.00 72.12 106 LEU A N 1
ATOM 801 C CA . LEU A 1 106 ? 7.729 -9.926 5.357 1.00 72.12 106 LEU A CA 1
ATOM 802 C C . LEU A 1 106 ? 6.972 -11.016 6.123 1.00 72.12 106 LEU A C 1
ATOM 804 O O . LEU A 1 106 ? 6.477 -10.766 7.219 1.00 72.12 106 LEU A O 1
ATOM 808 N N . GLY A 1 107 ? 6.839 -12.220 5.555 1.00 72.75 107 GLY A N 1
ATOM 809 C CA . GLY A 1 107 ? 6.082 -13.313 6.165 1.00 72.75 107 GLY A CA 1
ATOM 810 C C . GLY A 1 107 ? 4.604 -12.989 6.419 1.00 72.75 107 GLY A C 1
ATOM 811 O O . GLY A 1 107 ? 4.022 -13.536 7.355 1.00 72.75 107 GLY A O 1
ATOM 812 N N . ARG A 1 108 ? 3.998 -12.082 5.640 1.00 74.81 108 ARG A N 1
ATOM 813 C CA . ARG A 1 108 ? 2.625 -11.600 5.855 1.00 74.81 108 ARG A CA 1
ATOM 814 C C . ARG A 1 108 ? 1.801 -11.606 4.583 1.00 74.81 108 ARG A C 1
ATOM 816 O O . ARG A 1 108 ? 2.302 -11.336 3.498 1.00 74.81 108 ARG A O 1
ATOM 823 N N . ASP A 1 109 ? 0.511 -11.860 4.751 1.00 84.19 109 ASP A N 1
ATOM 824 C CA . ASP A 1 109 ? -0.458 -11.690 3.682 1.00 84.19 109 ASP A CA 1
ATOM 825 C C . ASP A 1 109 ? -0.967 -10.248 3.671 1.00 84.19 109 ASP A C 1
ATOM 827 O O . ASP A 1 109 ? -1.611 -9.799 4.619 1.00 84.19 109 ASP A O 1
ATOM 831 N N . ILE A 1 110 ? -0.627 -9.511 2.617 1.00 87.38 110 ILE A N 1
ATOM 832 C CA . ILE A 1 110 ? -1.089 -8.139 2.408 1.00 87.38 110 ILE A CA 1
ATOM 833 C C . ILE A 1 110 ? -2.255 -8.196 1.422 1.00 87.38 110 ILE A C 1
ATOM 835 O O . ILE A 1 110 ? -2.083 -8.785 0.353 1.00 87.38 110 ILE A O 1
ATOM 839 N N . PRO A 1 111 ? -3.426 -7.610 1.732 1.00 90.56 111 PRO A N 1
ATOM 840 C CA . PRO A 1 111 ? -4.546 -7.569 0.800 1.00 90.56 111 PRO A CA 1
ATOM 841 C C . PRO A 1 111 ? -4.131 -6.941 -0.533 1.00 90.56 111 PRO A C 1
ATOM 843 O O . PRO A 1 111 ? -3.508 -5.879 -0.550 1.00 90.56 111 PRO A O 1
ATOM 846 N N . ALA A 1 112 ? -4.484 -7.593 -1.638 1.00 91.50 112 ALA A N 1
ATOM 847 C CA . ALA A 1 112 ? -4.189 -7.136 -2.987 1.00 91.50 112 ALA A CA 1
ATOM 848 C C . ALA A 1 112 ? -5.464 -7.125 -3.827 1.00 91.50 112 ALA A C 1
ATOM 850 O O . ALA A 1 112 ? -6.234 -8.086 -3.798 1.00 91.50 112 ALA A O 1
ATOM 851 N N . PHE A 1 113 ? -5.665 -6.044 -4.575 1.00 93.88 113 PHE A N 1
ATOM 852 C CA . PHE A 1 113 ? -6.860 -5.806 -5.376 1.00 93.88 113 PHE A CA 1
ATOM 853 C C . PHE A 1 113 ? -6.496 -5.433 -6.812 1.00 93.88 113 PHE A C 1
ATOM 855 O O . PHE A 1 113 ? -5.416 -4.897 -7.088 1.00 93.88 113 PHE A O 1
ATOM 862 N N . ALA A 1 114 ? -7.404 -5.712 -7.747 1.00 90.06 114 ALA A N 1
ATOM 863 C CA . ALA A 1 114 ? -7.178 -5.368 -9.143 1.00 90.06 114 ALA A CA 1
ATOM 864 C C . ALA A 1 114 ? -7.273 -3.853 -9.348 1.00 90.06 114 ALA A C 1
ATOM 866 O O . ALA A 1 114 ? -6.477 -3.281 -10.094 1.00 90.06 114 ALA A O 1
ATOM 867 N N . THR A 1 115 ? -8.207 -3.207 -8.646 1.00 89.12 115 THR A N 1
ATOM 868 C CA . THR A 1 115 ? -8.528 -1.787 -8.809 1.00 89.12 115 THR A CA 1
ATOM 869 C C . THR A 1 115 ? -8.512 -1.027 -7.485 1.00 89.12 115 THR A C 1
ATOM 871 O O . THR A 1 115 ? -8.661 -1.602 -6.404 1.00 89.12 115 THR A O 1
ATOM 874 N N . LEU A 1 116 ? -8.360 0.299 -7.573 1.00 85.25 116 LEU A N 1
ATOM 875 C CA . LEU A 1 116 ? -8.475 1.179 -6.411 1.00 85.25 116 LEU A CA 1
ATOM 876 C C . LEU A 1 116 ? -9.878 1.100 -5.793 1.00 85.25 116 LEU A C 1
ATOM 878 O O . LEU A 1 116 ? -10.008 1.087 -4.576 1.00 85.25 116 LEU A O 1
ATOM 882 N N . GLU A 1 117 ? -10.925 0.993 -6.612 1.00 87.31 117 GLU A N 1
ATOM 883 C CA . GLU A 1 117 ? -12.311 0.900 -6.138 1.00 87.31 117 GLU A CA 1
ATOM 884 C C . GLU A 1 117 ? -12.535 -0.316 -5.225 1.00 87.31 117 GLU A C 1
ATOM 886 O O . GLU A 1 117 ? -13.120 -0.180 -4.149 1.00 87.31 117 GLU A O 1
ATOM 891 N N . GLU A 1 118 ? -12.004 -1.482 -5.600 1.00 90.56 118 GLU A N 1
ATOM 892 C CA . GLU A 1 118 ? -12.057 -2.699 -4.781 1.00 90.56 118 GLU A CA 1
ATOM 893 C C . GLU A 1 118 ? -11.321 -2.531 -3.446 1.00 90.56 118 GLU A C 1
ATOM 895 O O . GLU A 1 118 ? -11.851 -2.891 -2.392 1.00 90.56 118 GLU A O 1
ATOM 900 N N . ALA A 1 119 ? -10.124 -1.938 -3.471 1.00 88.69 119 ALA A N 1
ATOM 901 C CA . ALA A 1 119 ? -9.357 -1.666 -2.259 1.00 88.69 119 ALA A CA 1
ATOM 902 C C . ALA A 1 119 ? -10.100 -0.710 -1.316 1.00 88.69 119 ALA A C 1
ATOM 904 O O . ALA A 1 119 ? -10.146 -0.932 -0.106 1.00 88.69 119 ALA A O 1
ATOM 905 N N . LEU A 1 120 ? -10.732 0.331 -1.861 1.00 84.94 120 LEU A N 1
ATOM 906 C CA . LEU A 1 120 ? -11.532 1.276 -1.084 1.00 84.94 120 LEU A CA 1
ATOM 907 C C . LEU A 1 120 ? -12.783 0.622 -0.494 1.00 84.94 120 LEU A C 1
ATOM 909 O O . LEU A 1 120 ? -13.127 0.887 0.660 1.00 84.94 120 LEU A O 1
ATOM 913 N N . ALA A 1 121 ? -13.454 -0.247 -1.253 1.00 87.81 121 ALA A N 1
ATOM 914 C CA . ALA A 1 121 ? -14.570 -1.034 -0.743 1.00 87.81 121 ALA A CA 1
ATOM 915 C C . ALA A 1 121 ? -14.126 -1.915 0.433 1.00 87.81 121 ALA A C 1
ATOM 917 O O . ALA A 1 121 ? -14.783 -1.913 1.473 1.00 87.81 121 ALA A O 1
ATOM 918 N N . TYR A 1 122 ? -12.974 -2.583 0.317 1.00 88.88 122 TYR A N 1
ATOM 919 C CA . TYR A 1 122 ? -12.388 -3.347 1.415 1.00 88.88 122 TYR A CA 1
ATOM 920 C C . TYR A 1 122 ? -12.129 -2.475 2.649 1.00 88.88 122 TYR A C 1
ATOM 922 O O . TYR A 1 122 ? -12.617 -2.813 3.726 1.00 88.88 122 TYR A O 1
ATOM 930 N N . VAL A 1 123 ? -11.451 -1.329 2.513 1.00 84.38 123 VAL A N 1
ATOM 931 C CA . VAL A 1 123 ? -11.185 -0.424 3.650 1.00 84.38 123 VAL A CA 1
ATOM 932 C C . VAL A 1 123 ? -12.482 -0.028 4.354 1.00 84.38 123 VAL A C 1
ATOM 934 O O . VAL A 1 123 ? -12.562 -0.114 5.574 1.00 84.38 123 VAL A O 1
ATOM 937 N N . ARG A 1 124 ? -13.530 0.326 3.603 1.00 83.00 124 ARG A N 1
ATOM 938 C CA . ARG A 1 124 ? -14.838 0.680 4.177 1.00 83.00 124 ARG A CA 1
ATOM 939 C C . ARG A 1 124 ? -15.429 -0.448 5.029 1.00 83.00 124 ARG A C 1
ATOM 941 O O . ARG A 1 124 ? -15.962 -0.160 6.092 1.00 83.00 124 ARG A O 1
ATOM 948 N N . THR A 1 125 ? -15.292 -1.711 4.611 1.00 85.81 125 THR A N 1
ATOM 949 C CA . THR A 1 125 ? -15.760 -2.870 5.404 1.00 85.81 125 THR A CA 1
ATOM 950 C C . THR A 1 125 ? -14.950 -3.131 6.672 1.00 85.81 125 THR A C 1
ATOM 952 O O . THR A 1 125 ? -15.455 -3.766 7.588 1.00 85.81 125 THR A O 1
ATOM 955 N N . GLN A 1 126 ? -13.697 -2.675 6.738 1.00 83.50 126 GLN A N 1
ATOM 956 C CA . GLN A 1 126 ? -12.863 -2.821 7.937 1.00 83.50 126 GLN A CA 1
ATOM 957 C C . GLN A 1 126 ? -13.129 -1.727 8.983 1.00 83.50 126 GLN A C 1
ATOM 959 O O . GLN A 1 126 ? -12.664 -1.829 10.115 1.00 83.50 126 GLN A O 1
ATOM 964 N N . LEU A 1 127 ? -13.830 -0.662 8.591 1.00 73.12 127 LEU A N 1
ATOM 965 C CA . LEU A 1 127 ? -14.119 0.508 9.424 1.00 73.12 127 LEU A CA 1
ATOM 966 C C . LEU A 1 127 ? -15.538 0.528 9.993 1.00 73.12 127 LEU A C 1
ATOM 968 O O . LEU A 1 127 ? -15.814 1.312 10.899 1.00 73.12 127 LEU A O 1
ATOM 972 N N . SER A 1 128 ? -16.425 -0.291 9.429 1.00 63.34 128 SER A N 1
ATOM 973 C CA . SER A 1 128 ? -17.786 -0.542 9.910 1.00 63.34 128 SER A CA 1
ATOM 974 C C . SER A 1 128 ? -17.798 -1.507 11.087 1.00 63.34 128 SER A C 1
ATOM 976 O O . SER A 1 128 ? -18.539 -1.232 12.054 1.00 63.34 128 SER A O 1
#